Protein AF-A0A091K853-F1 (afdb_monomer)

Radius of gyration: 14.96 Å; Cα contacts (8 Å, |Δi|>4): 42; chains: 1; bounding box: 39×28×31 Å

Foldseek 3Di:
DVVVVVVVVVVVVVVPDLPLVVVVVVPPVDQDDDDQAQDWDQDPVRDIDSDSSRVSNVVD

Nearest PDB structures (foldseek):
  2sge-assembly1_I  TM=8.152E-01  e=3.147E-02  Meleagris gallopavo
  6kbr-assembly1_C  TM=8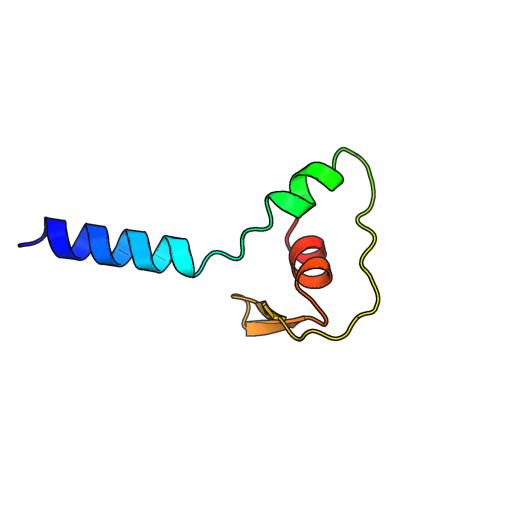.341E-01  e=6.242E-02  Homo sapiens
  6maa-assembly1_A  TM=8.337E-01  e=4.871E-01  Mus musculus

InterPro domains:
  IPR001239 Proteinase inhibitor I1, Kazal-type, metazoa [PR00290] (34-44)
  IPR001239 Proteinase inhibitor I1, Kazal-type, metazoa [PR00290] (45-56)
  IPR002350 Kazal domain [PF00050] (20-58)
  IPR002350 Kazal domain [PS00282] (34-56)
  IPR002350 Kazal domain [PS51465] (17-60)
  IPR002350 Kazal domain [SM00280] (19-60)
  IPR036058 Kazal domain superfamily [SSF100895] (17-59)
  IPR050159 Kazal-type Serine Protease Inhibitor [PTHR47499] (15-59)

Solvent-accessible surface area (backbone atoms only — not comparable to full-atom values): 3869 Å² total; per-residue (Å²): 125,67,64,66,54,52,53,54,52,53,52,53,52,61,72,70,53,81,79,44,64,74,58,57,68,64,40,78,90,42,86,85,85,63,79,94,56,86,47,79,28,81,43,95,86,77,46,79,25,55,18,64,57,57,42,41,64,73,78,107

Sequence (60 aa):
MKITGVFLLLSLAFLCLANCSEYKRLQRGRPIYCEKLYQPFCGSDGKTYNNKCTFCKAVL

Mean predicted aligned error: 8.56 Å

pLDDT: mean 82.64, std 10.82, range [57.53, 95.88]

Structure (mmCIF, N/CA/C/O backbone):
data_AF-A0A091K853-F1
#
_entry.id   AF-A0A091K853-F1
#
loop_
_atom_site.group_PDB
_atom_site.id
_atom_site.type_symbol
_atom_site.label_atom_id
_atom_site.label_alt_id
_atom_site.label_comp_id
_atom_site.label_asym_id
_atom_site.label_entity_id
_atom_site.label_seq_id
_atom_site.pdbx_PDB_ins_code
_atom_site.Cartn_x
_atom_site.Cartn_y
_atom_site.Cartn_z
_atom_site.occupancy
_atom_site.B_iso_or_equiv
_atom_site.auth_seq_id
_atom_site.auth_comp_id
_atom_site.auth_asym_id
_atom_site.auth_atom_id
_atom_site.pdbx_PDB_model_num
ATOM 1 N N . MET A 1 1 ? -30.274 21.956 12.577 1.00 57.53 1 MET A N 1
ATOM 2 C CA . MET A 1 1 ? -29.906 20.661 13.204 1.00 57.53 1 MET A CA 1
ATOM 3 C C . MET A 1 1 ? -29.659 19.513 12.212 1.00 57.53 1 MET A C 1
ATOM 5 O O . MET A 1 1 ? -29.029 18.548 12.606 1.00 57.53 1 MET A O 1
ATOM 9 N N . LYS A 1 2 ? -30.081 19.590 10.935 1.00 58.22 2 LYS A N 1
ATOM 10 C CA . LYS A 1 2 ? -29.748 18.568 9.912 1.00 58.22 2 LYS A CA 1
ATOM 11 C C . LYS A 1 2 ? -28.383 18.788 9.238 1.00 58.22 2 LYS A C 1
ATOM 13 O O . LYS A 1 2 ? -27.682 17.836 8.930 1.00 58.22 2 LYS A O 1
ATOM 18 N N . ILE A 1 3 ? -27.989 20.051 9.070 1.00 70.75 3 ILE A N 1
ATOM 19 C CA . ILE A 1 3 ? -26.758 20.454 8.372 1.00 70.75 3 ILE A CA 1
ATOM 20 C C . ILE A 1 3 ? -25.494 20.004 9.126 1.00 70.75 3 ILE A C 1
ATOM 22 O O . ILE A 1 3 ? -24.570 19.479 8.517 1.00 70.75 3 ILE A O 1
ATOM 26 N N . THR A 1 4 ? -25.480 20.114 10.457 1.00 72.69 4 THR A N 1
ATOM 27 C CA . THR A 1 4 ?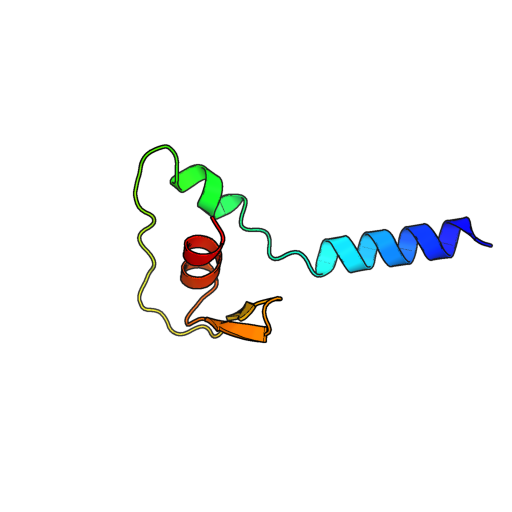 -24.359 19.674 11.306 1.00 72.69 4 THR A CA 1
ATOM 28 C C . THR A 1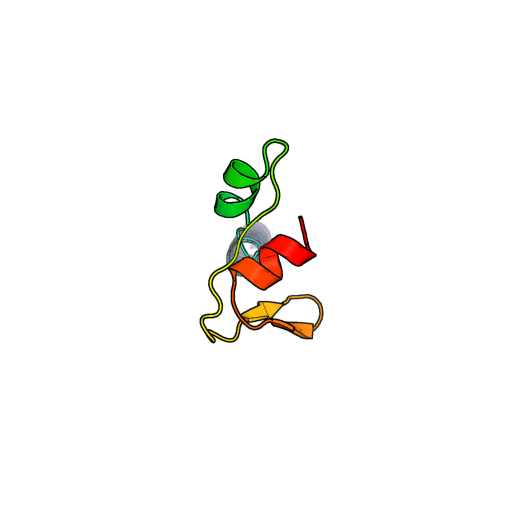 4 ? -24.090 18.170 11.206 1.00 72.69 4 THR A C 1
ATOM 30 O O . THR A 1 4 ? -22.933 17.769 11.175 1.00 72.69 4 THR A O 1
ATOM 33 N N . GLY A 1 5 ? -25.136 17.341 11.090 1.00 74.75 5 GLY A N 1
ATOM 34 C CA . GLY A 1 5 ? -24.995 15.892 10.899 1.00 74.75 5 GLY A CA 1
ATOM 35 C C . GLY A 1 5 ? -24.436 15.517 9.524 1.00 74.75 5 GLY A C 1
ATOM 36 O O . GLY A 1 5 ? -23.607 14.618 9.423 1.00 74.75 5 GLY A O 1
ATOM 37 N N . VAL A 1 6 ? -24.820 16.251 8.474 1.00 81.81 6 VAL A N 1
ATOM 38 C CA . VAL A 1 6 ? -24.280 16.055 7.116 1.00 81.81 6 VAL A CA 1
ATOM 39 C C . VAL A 1 6 ? -22.794 16.419 7.057 1.00 81.81 6 VAL A C 1
ATOM 41 O O . VAL A 1 6 ? -22.011 15.663 6.493 1.00 81.81 6 VAL A O 1
ATOM 44 N N . PHE A 1 7 ? -22.375 17.516 7.696 1.00 77.06 7 PHE A N 1
ATOM 45 C CA . PHE A 1 7 ? -20.956 17.887 7.770 1.00 77.06 7 PHE A CA 1
ATOM 46 C C . PHE A 1 7 ? -20.098 16.848 8.508 1.00 77.06 7 PHE A C 1
ATOM 48 O O . PHE A 1 7 ? -18.976 16.584 8.085 1.00 77.06 7 PHE A O 1
ATOM 55 N N . LEU A 1 8 ? -20.632 16.229 9.566 1.00 76.44 8 LEU A N 1
ATOM 56 C CA . LEU A 1 8 ? -19.952 15.178 10.333 1.00 76.44 8 LEU A CA 1
ATOM 57 C C . LEU A 1 8 ? -19.822 13.867 9.540 1.00 76.44 8 LEU A C 1
ATOM 59 O O . LEU A 1 8 ? -18.786 13.211 9.578 1.00 76.44 8 LEU A O 1
ATOM 63 N N . LEU A 1 9 ? -20.855 13.502 8.778 1.00 73.19 9 LEU A N 1
ATOM 64 C CA . LEU A 1 9 ? -20.821 12.336 7.890 1.00 73.19 9 LEU A CA 1
ATOM 65 C C . LEU A 1 9 ? -19.852 12.536 6.717 1.00 73.19 9 LEU A C 1
ATOM 67 O O . LEU A 1 9 ? -19.125 11.614 6.357 1.00 73.19 9 LEU A O 1
ATOM 71 N N . LEU A 1 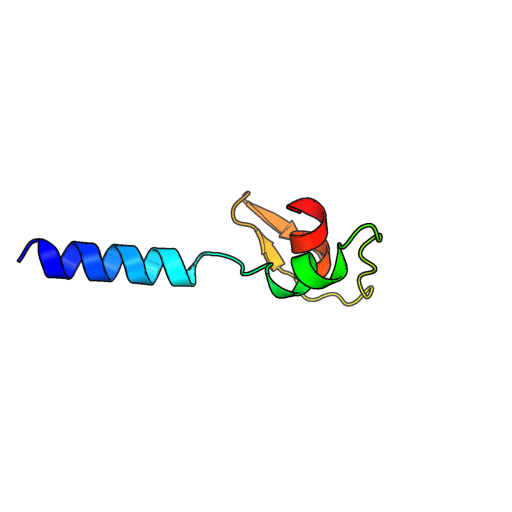10 ? -19.803 13.743 6.145 1.00 71.81 10 LEU A N 1
ATOM 72 C CA . LEU A 1 10 ? -18.881 14.078 5.058 1.00 71.81 10 LEU A CA 1
ATOM 73 C C . LEU A 1 10 ? -17.416 14.085 5.518 1.00 71.81 10 LEU A C 1
ATOM 75 O O . LEU A 1 10 ? -16.550 13.621 4.778 1.00 71.81 10 LEU A O 1
ATOM 79 N N . SER A 1 11 ? -17.125 14.561 6.732 1.00 72.69 11 SER A N 1
ATOM 80 C CA . SER A 1 11 ? -15.767 14.535 7.288 1.00 72.69 11 SER A CA 1
ATOM 81 C C . SER A 1 11 ? -15.305 13.118 7.647 1.00 72.69 11 SER A C 1
ATOM 83 O O . SER A 1 11 ? -14.169 12.757 7.340 1.00 72.69 11 SER A O 1
ATOM 85 N N . LEU A 1 12 ? -16.188 12.285 8.211 1.00 68.31 12 LEU A N 1
ATOM 86 C CA . LEU A 1 12 ? -15.925 10.863 8.471 1.00 68.31 12 LEU A CA 1
ATOM 87 C C . LEU A 1 12 ? -15.684 10.076 7.177 1.00 68.31 12 LEU A C 1
ATOM 89 O O . LEU A 1 12 ? -14.754 9.274 7.110 1.00 68.31 12 LEU A O 1
ATOM 93 N N . ALA A 1 13 ? -16.459 10.353 6.126 1.00 67.44 13 ALA A N 1
ATOM 94 C CA . ALA A 1 13 ? -16.218 9.772 4.810 1.00 67.44 13 ALA A CA 1
ATOM 95 C C . ALA A 1 13 ? -14.830 10.162 4.275 1.00 67.44 13 ALA A C 1
ATOM 97 O O . ALA A 1 13 ? -14.098 9.303 3.794 1.00 67.44 13 ALA A O 1
ATOM 98 N N . PHE A 1 14 ? -14.419 11.424 4.428 1.00 62.62 14 PHE A N 1
ATOM 99 C CA . PHE A 1 14 ? -13.104 11.895 3.980 1.00 62.62 14 PHE A CA 1
ATOM 100 C C . PHE A 1 14 ? -11.924 11.229 4.710 1.00 62.62 14 PHE A C 1
ATOM 102 O O . PHE A 1 14 ? -10.872 11.026 4.105 1.00 62.62 14 PHE A O 1
ATOM 109 N N . LEU A 1 15 ? -12.098 10.859 5.984 1.00 60.94 15 LEU A N 1
ATOM 110 C CA . LEU A 1 15 ? -11.081 10.176 6.796 1.00 60.94 15 LEU A CA 1
ATOM 111 C C . LEU A 1 15 ? -10.919 8.689 6.440 1.00 60.94 15 LEU A C 1
ATOM 113 O O . LEU A 1 15 ? -9.832 8.138 6.605 1.00 60.94 15 LEU A O 1
ATOM 117 N N . CYS A 1 16 ? -11.971 8.040 5.933 1.00 60.06 16 CYS A N 1
ATOM 118 C CA . CYS A 1 16 ? -11.948 6.619 5.575 1.00 60.06 16 CYS A CA 1
ATOM 119 C C . CYS A 1 16 ? -11.450 6.335 4.151 1.00 60.06 16 CYS A C 1
ATOM 121 O O . CYS A 1 16 ? -11.192 5.175 3.822 1.00 60.06 16 CYS A O 1
ATOM 123 N N . LEU A 1 17 ? -11.289 7.351 3.295 1.00 64.81 17 LEU A N 1
ATOM 124 C CA . LEU A 1 17 ? -10.689 7.139 1.982 1.00 64.81 17 LEU A CA 1
ATOM 125 C C . LEU A 1 17 ? -9.168 6.998 2.108 1.00 64.81 17 LEU A C 1
ATOM 127 O O . LEU A 1 17 ? -8.434 7.965 2.336 1.00 64.81 17 LEU A O 1
ATOM 131 N N . ALA A 1 18 ? -8.681 5.780 1.872 1.00 69.06 18 ALA A N 1
ATOM 132 C CA . ALA A 1 18 ? -7.282 5.531 1.570 1.00 69.06 18 ALA A CA 1
ATOM 133 C C . ALA A 1 18 ? -6.861 6.400 0.369 1.00 69.06 18 ALA A C 1
ATOM 135 O O . ALA A 1 18 ? -7.206 6.133 -0.782 1.00 69.06 18 ALA A O 1
ATOM 136 N N . ASN A 1 19 ? -6.126 7.480 0.635 1.00 80.12 19 ASN A N 1
ATOM 137 C CA . ASN A 1 19 ? -5.687 8.401 -0.405 1.00 80.12 19 ASN A CA 1
ATOM 138 C C . ASN A 1 19 ? -4.532 7.776 -1.206 1.00 80.12 19 ASN A C 1
ATOM 140 O O . ASN A 1 19 ? -3.369 7.836 -0.798 1.00 80.12 19 ASN A O 1
ATOM 144 N N . CYS A 1 20 ? -4.858 7.200 -2.366 1.00 87.69 20 CYS A N 1
ATOM 145 C CA . CYS A 1 20 ? -3.896 6.679 -3.346 1.00 87.69 20 CYS A CA 1
ATOM 146 C C . CYS A 1 20 ? -3.420 7.734 -4.366 1.00 87.69 20 CYS A C 1
ATOM 148 O O . CYS A 1 20 ? -2.751 7.400 -5.343 1.00 87.69 20 CYS A O 1
ATOM 150 N N . SER A 1 21 ? -3.741 9.017 -4.145 1.00 86.38 21 SER A N 1
ATOM 151 C CA . SER A 1 21 ? -3.368 10.133 -5.033 1.00 86.38 21 SER A CA 1
ATOM 152 C C . SER A 1 21 ? -1.855 10.217 -5.275 1.00 86.38 21 SER A C 1
ATOM 154 O O . SER A 1 21 ? -1.418 10.428 -6.405 1.00 86.38 21 SER A O 1
ATOM 156 N N . GLU A 1 22 ? -1.060 9.964 -4.233 1.00 83.19 22 GLU A N 1
ATOM 157 C 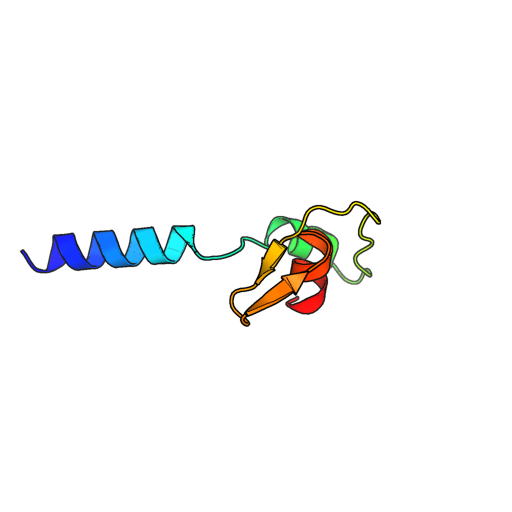CA . GLU A 1 22 ? 0.405 9.909 -4.293 1.00 83.19 22 GLU A CA 1
ATOM 158 C C . GLU A 1 22 ? 0.899 8.872 -5.320 1.00 83.19 22 GLU A C 1
ATOM 160 O O . GLU A 1 22 ? 1.702 9.188 -6.196 1.00 83.19 22 GLU A O 1
ATOM 165 N N . TYR A 1 23 ? 0.325 7.665 -5.300 1.00 84.50 23 TYR A N 1
ATOM 166 C CA . TYR A 1 23 ? 0.684 6.576 -6.214 1.00 84.50 23 TYR A CA 1
ATOM 167 C C . TYR A 1 23 ? 0.150 6.786 -7.637 1.00 84.50 23 TYR A C 1
ATOM 169 O O . TYR A 1 23 ? 0.820 6.436 -8.609 1.00 84.50 23 TYR A O 1
ATOM 177 N N . LYS A 1 24 ? -1.008 7.442 -7.791 1.00 84.12 24 LYS A N 1
ATOM 178 C CA . LYS A 1 24 ? -1.572 7.798 -9.105 1.00 84.12 24 LYS A CA 1
ATOM 179 C C . LYS A 1 24 ? -0.648 8.722 -9.905 1.00 84.12 24 LYS A C 1
ATOM 181 O O . LYS A 1 24 ? -0.600 8.640 -11.131 1.00 84.12 24 LYS A O 1
ATOM 186 N N . ARG A 1 25 ? 0.118 9.594 -9.235 1.00 82.44 25 ARG A N 1
ATOM 187 C CA . ARG A 1 25 ? 1.116 10.455 -9.899 1.00 82.44 25 ARG A CA 1
ATOM 188 C C . ARG A 1 25 ? 2.281 9.654 -10.484 1.00 82.44 25 ARG A C 1
ATOM 190 O O . ARG A 1 25 ? 2.803 10.048 -11.526 1.00 82.44 25 ARG A O 1
ATOM 197 N N . LEU A 1 26 ? 2.642 8.534 -9.858 1.00 78.88 26 LEU A N 1
ATOM 198 C CA . LEU A 1 26 ? 3.712 7.638 -10.312 1.00 78.88 26 LEU A CA 1
ATOM 199 C C . LEU A 1 26 ? 3.276 6.774 -11.507 1.00 78.88 26 LEU A C 1
ATOM 201 O O . LEU A 1 26 ? 4.092 6.444 -12.363 1.00 78.88 26 LEU A O 1
ATOM 205 N N . GLN A 1 27 ? 1.982 6.465 -11.602 1.00 78.50 27 GLN A N 1
ATOM 206 C CA . GLN A 1 27 ? 1.404 5.564 -12.601 1.00 78.50 27 GLN A CA 1
ATOM 207 C C . GLN A 1 27 ? 1.309 6.109 -14.034 1.00 78.50 27 GLN A C 1
ATOM 209 O O . GLN A 1 27 ? 0.744 5.414 -14.871 1.00 78.50 27 GLN A O 1
ATOM 214 N N . ARG A 1 28 ? 1.814 7.316 -14.352 1.00 78.12 28 ARG A N 1
ATOM 215 C CA . ARG A 1 28 ? 1.753 7.947 -15.697 1.00 78.12 28 ARG A CA 1
ATOM 216 C C . ARG A 1 28 ? 2.414 7.083 -16.797 1.00 78.12 28 ARG A C 1
ATOM 218 O O . ARG A 1 28 ? 3.512 7.381 -17.257 1.00 78.12 28 ARG A O 1
ATOM 225 N N . GLY A 1 29 ? 1.744 6.007 -17.209 1.00 74.44 29 GLY A N 1
ATOM 226 C CA . GLY A 1 29 ? 2.212 5.006 -18.168 1.00 74.44 29 GLY A CA 1
ATOM 227 C C . GLY A 1 29 ? 3.296 4.057 -17.646 1.00 74.44 29 GLY A C 1
ATOM 228 O O . GLY A 1 29 ? 3.955 3.410 -18.455 1.00 74.44 29 GLY A O 1
ATOM 229 N N . ARG A 1 30 ? 3.534 3.985 -16.328 1.00 81.00 30 ARG A N 1
ATOM 230 C CA . ARG A 1 30 ? 4.607 3.163 -15.743 1.00 81.00 30 ARG A CA 1
ATOM 231 C C . ARG A 1 30 ? 4.081 2.228 -14.653 1.00 81.00 30 ARG A C 1
ATOM 233 O O . ARG A 1 30 ? 3.185 2.619 -13.903 1.00 81.00 30 ARG A O 1
ATOM 240 N N . PRO A 1 31 ? 4.644 1.012 -14.532 1.00 81.56 31 PRO A N 1
ATOM 241 C CA . PRO A 1 31 ? 4.283 0.096 -13.459 1.00 81.56 31 PRO A CA 1
ATOM 242 C C . PRO A 1 31 ? 4.689 0.666 -12.093 1.00 81.56 31 PRO A C 1
ATOM 244 O O . PRO A 1 31 ? 5.786 1.199 -11.930 1.00 81.56 31 PRO A O 1
ATOM 247 N N . ILE A 1 32 ? 3.816 0.515 -11.092 1.00 86.44 32 ILE A N 1
ATOM 248 C CA . ILE A 1 32 ? 4.147 0.837 -9.697 1.00 86.44 32 ILE A CA 1
ATOM 249 C C . ILE A 1 32 ? 5.052 -0.264 -9.142 1.00 86.44 32 ILE A C 1
ATOM 251 O O . ILE A 1 32 ? 4.666 -1.443 -9.084 1.00 86.44 32 ILE A O 1
ATOM 255 N N . TYR A 1 33 ? 6.232 0.141 -8.683 1.00 89.31 33 TYR A N 1
ATOM 256 C CA . TYR A 1 33 ? 7.116 -0.684 -7.872 1.00 89.31 33 TYR A CA 1
ATOM 257 C C . TYR A 1 33 ? 6.869 -0.373 -6.398 1.00 89.31 33 TYR A C 1
ATOM 259 O O . TYR A 1 33 ? 6.915 0.783 -5.988 1.00 89.31 33 TYR A O 1
ATOM 267 N N . CYS A 1 34 ? 6.581 -1.412 -5.618 1.00 91.06 34 CYS A N 1
ATOM 268 C CA . CYS A 1 34 ? 6.379 -1.306 -4.180 1.00 91.06 34 CYS A CA 1
ATOM 269 C C . CYS A 1 34 ? 7.532 -1.987 -3.461 1.00 91.06 34 CYS A C 1
ATOM 271 O O . CYS A 1 34 ? 7.951 -3.079 -3.852 1.00 91.06 34 CYS A O 1
ATOM 273 N N . GLU A 1 35 ? 8.004 -1.362 -2.389 1.00 92.38 35 GLU A N 1
ATOM 274 C CA . GLU A 1 35 ? 8.939 -2.001 -1.478 1.00 92.38 35 GLU A CA 1
ATOM 275 C C . GLU A 1 35 ? 8.292 -3.238 -0.840 1.00 92.38 35 GLU A C 1
ATOM 277 O O . GLU A 1 35 ? 7.085 -3.272 -0.574 1.00 92.38 35 GLU A O 1
ATOM 282 N N . LYS A 1 36 ? 9.103 -4.268 -0.583 1.00 93.44 36 LYS A N 1
ATOM 283 C CA . LYS A 1 36 ? 8.675 -5.501 0.094 1.00 93.44 36 LYS A CA 1
ATOM 284 C C . LYS A 1 36 ? 8.693 -5.344 1.619 1.00 93.44 36 LYS A C 1
ATOM 286 O O . LYS A 1 36 ? 9.076 -6.263 2.335 1.00 93.44 36 LYS A O 1
ATOM 291 N N . LEU A 1 37 ? 8.292 -4.173 2.105 1.00 95.25 37 LEU A N 1
ATOM 292 C CA . LEU A 1 37 ? 8.166 -3.887 3.526 1.00 95.25 37 LEU A CA 1
ATOM 293 C C . LEU A 1 37 ? 6.793 -4.352 4.020 1.00 95.25 37 LEU A C 1
ATOM 295 O O . LEU A 1 37 ? 5.771 -4.040 3.401 1.00 95.25 37 LEU A O 1
ATOM 299 N N . TYR A 1 38 ? 6.769 -5.084 5.132 1.00 95.44 38 TYR A N 1
ATOM 300 C CA . TYR A 1 38 ? 5.527 -5.514 5.765 1.00 95.44 38 TYR A CA 1
ATOM 301 C C . TYR A 1 38 ? 5.014 -4.434 6.727 1.00 95.44 38 TYR A C 1
ATOM 303 O O . TYR A 1 38 ? 5.553 -4.233 7.812 1.00 95.44 38 TYR A O 1
ATOM 311 N N . GLN A 1 39 ? 3.971 -3.731 6.299 1.00 95.50 39 GLN A N 1
ATOM 312 C CA . GLN A 1 39 ? 3.227 -2.707 7.03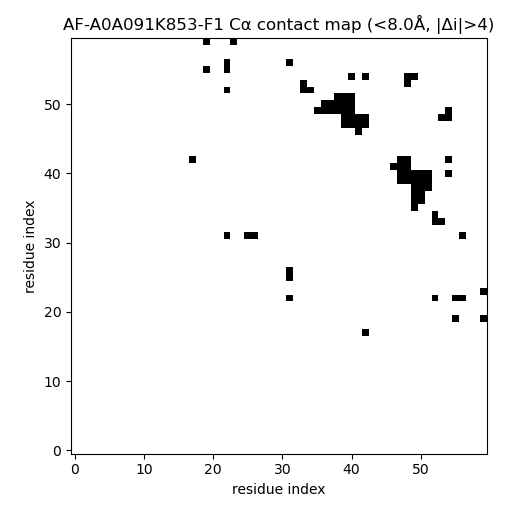1 1.00 95.50 39 GLN A CA 1
ATOM 313 C C . GLN A 1 39 ? 1.732 -2.922 6.757 1.00 95.50 39 GLN A C 1
ATOM 315 O O . GLN A 1 39 ? 1.179 -2.264 5.873 1.00 95.50 39 GLN A O 1
ATOM 320 N N . PRO A 1 40 ? 1.082 -3.875 7.447 1.00 95.06 40 PRO A N 1
ATOM 321 C CA . PRO A 1 40 ? -0.230 -4.376 7.061 1.00 95.06 40 PRO A CA 1
ATOM 322 C C . PRO A 1 40 ? -1.249 -3.244 6.913 1.00 95.06 40 PRO A C 1
ATOM 324 O O . PRO A 1 40 ? -1.431 -2.421 7.810 1.00 95.06 40 PRO A O 1
ATOM 327 N N . PHE A 1 41 ? -1.910 -3.210 5.760 1.00 92.56 41 PHE A N 1
ATOM 328 C CA . PHE A 1 41 ? -2.886 -2.191 5.402 1.00 92.56 41 PHE A CA 1
ATOM 329 C C . PHE A 1 41 ? -4.257 -2.837 5.214 1.00 92.56 41 PHE A C 1
ATOM 331 O O . PHE A 1 41 ? -4.412 -3.734 4.384 1.00 92.56 41 PHE A O 1
ATOM 338 N N . CYS A 1 42 ? -5.248 -2.397 5.987 1.00 92.50 42 CYS A N 1
ATOM 339 C CA . CYS A 1 42 ? -6.618 -2.885 5.865 1.00 92.50 42 CYS A CA 1
ATOM 340 C C . CYS A 1 42 ? -7.338 -2.120 4.748 1.00 92.50 42 CYS A C 1
ATOM 342 O O . CYS A 1 42 ? -7.501 -0.901 4.832 1.00 92.50 42 CYS A O 1
ATOM 344 N N . GLY A 1 43 ? -7.729 -2.826 3.690 1.00 88.50 43 GLY A N 1
ATOM 345 C CA . GLY A 1 43 ? -8.517 -2.273 2.599 1.00 88.50 43 GLY A CA 1
ATOM 346 C C . GLY A 1 43 ? -10.000 -2.191 2.956 1.00 88.50 43 GLY A C 1
ATOM 347 O O . GLY A 1 43 ? -10.526 -2.986 3.735 1.00 88.50 43 GLY A O 1
ATOM 348 N N . SER A 1 44 ? -10.707 -1.242 2.344 1.00 85.50 44 SER A N 1
ATOM 349 C CA . SER A 1 44 ? -12.169 -1.124 2.475 1.00 85.50 44 SER A CA 1
ATOM 350 C C . SER A 1 44 ? -12.929 -2.302 1.845 1.00 85.50 44 SER A C 1
ATOM 352 O O . SER A 1 44 ? -14.123 -2.452 2.072 1.00 85.50 44 SER A O 1
ATOM 354 N N . ASP A 1 45 ? -12.237 -3.142 1.072 1.00 88.62 45 ASP A N 1
ATOM 355 C CA . ASP A 1 45 ? -12.710 -4.414 0.520 1.00 88.62 45 ASP A CA 1
ATOM 356 C C . ASP A 1 45 ? -12.623 -5.581 1.524 1.00 88.62 45 ASP A C 1
ATOM 358 O O . ASP A 1 45 ? -12.896 -6.727 1.167 1.00 88.62 45 ASP A O 1
ATOM 362 N N . GLY A 1 46 ? -12.217 -5.309 2.770 1.00 91.00 46 GLY A N 1
ATOM 363 C CA . GLY A 1 46 ? -12.075 -6.309 3.828 1.00 91.00 46 GLY A CA 1
ATOM 364 C C . GLY A 1 46 ? -10.820 -7.177 3.706 1.00 91.00 46 GLY A C 1
ATOM 365 O O . GLY A 1 46 ? -10.672 -8.131 4.467 1.00 91.00 46 GLY A O 1
ATOM 366 N N . LYS A 1 47 ? -9.909 -6.872 2.771 1.00 93.81 47 LYS A N 1
ATOM 367 C CA . LYS A 1 47 ? -8.641 -7.595 2.610 1.00 93.81 47 LYS A CA 1
ATOM 368 C C . LYS A 1 47 ? -7.495 -6.861 3.293 1.00 93.81 47 LYS A C 1
ATOM 370 O O . LYS A 1 47 ? -7.442 -5.634 3.329 1.00 93.81 47 LYS A O 1
ATOM 375 N N . THR A 1 48 ? -6.530 -7.623 3.796 1.00 94.56 48 THR A N 1
ATOM 376 C CA . THR A 1 48 ? -5.264 -7.077 4.291 1.00 94.56 48 THR A CA 1
ATOM 377 C C . THR A 1 48 ? -4.208 -7.138 3.195 1.00 94.56 48 THR A C 1
ATOM 379 O O . THR A 1 48 ? -3.993 -8.178 2.577 1.00 94.56 48 THR A O 1
ATOM 382 N N . TYR A 1 49 ? -3.532 -6.019 2.974 1.00 93.75 49 TYR A N 1
ATOM 383 C CA . TYR A 1 49 ? -2.446 -5.867 2.016 1.00 93.75 49 TYR A CA 1
ATOM 384 C C . TYR A 1 49 ? -1.124 -5.728 2.766 1.00 93.75 49 TYR A C 1
ATOM 386 O O . TYR A 1 49 ? -1.092 -5.184 3.868 1.00 93.75 49 TYR A O 1
ATOM 394 N N . ASN A 1 50 ? -0.021 -6.177 2.163 1.00 95.88 50 ASN A N 1
ATOM 395 C CA . ASN A 1 50 ? 1.299 -6.123 2.801 1.00 95.88 50 ASN A CA 1
ATOM 396 C C . ASN A 1 50 ? 1.707 -4.698 3.179 1.00 95.88 50 ASN A C 1
ATOM 398 O O . ASN A 1 50 ? 2.365 -4.517 4.194 1.00 95.88 50 ASN A O 1
ATOM 402 N N . ASN A 1 51 ? 1.345 -3.712 2.355 1.00 93.44 51 ASN A N 1
ATOM 403 C CA . ASN A 1 51 ? 1.513 -2.289 2.632 1.00 93.44 51 ASN A CA 1
ATOM 404 C C . ASN A 1 51 ? 0.582 -1.408 1.788 1.00 93.44 51 ASN A C 1
ATOM 406 O O . ASN A 1 51 ? -0.038 -1.863 0.820 1.00 93.44 51 ASN A O 1
ATOM 410 N N . LYS A 1 52 ? 0.523 -0.114 2.131 1.00 92.12 52 LYS A N 1
ATOM 411 C CA . LYS A 1 52 ? -0.283 0.895 1.424 1.00 92.12 52 LYS A CA 1
ATOM 412 C C . LYS A 1 52 ? 0.011 0.940 -0.081 1.00 92.12 52 LYS A C 1
ATOM 414 O O . LYS A 1 52 ? -0.918 1.082 -0.869 1.00 92.12 52 LYS A O 1
ATOM 419 N N . CYS A 1 53 ? 1.270 0.770 -0.495 1.00 92.44 53 CYS A N 1
ATOM 420 C CA . CYS A 1 53 ? 1.627 0.738 -1.915 1.00 92.44 53 CYS A CA 1
ATOM 421 C C . CYS A 1 53 ? 0.988 -0.459 -2.624 1.00 92.44 53 CYS A C 1
ATOM 423 O O . CYS A 1 53 ? 0.379 -0.290 -3.677 1.00 92.44 53 CYS A O 1
ATOM 425 N N . THR A 1 54 ? 1.072 -1.661 -2.041 1.00 93.31 54 THR A N 1
ATOM 426 C CA . THR A 1 54 ? 0.456 -2.865 -2.624 1.00 93.31 54 THR A CA 1
ATOM 427 C C . THR A 1 54 ? -1.065 -2.769 -2.701 1.00 93.31 54 THR A C 1
ATOM 429 O O . THR A 1 54 ? -1.635 -3.210 -3.695 1.00 93.31 54 THR A O 1
ATOM 432 N N . PHE A 1 55 ? -1.707 -2.129 -1.718 1.00 93.06 55 PHE A N 1
ATOM 433 C CA . PHE A 1 55 ? -3.126 -1.783 -1.788 1.00 93.06 55 PHE A CA 1
ATOM 434 C C . PHE A 1 55 ? -3.406 -0.817 -2.942 1.00 93.06 55 PHE A C 1
ATOM 436 O O . PHE A 1 55 ? -4.185 -1.137 -3.835 1.00 93.06 55 PHE A O 1
ATOM 443 N N . CYS A 1 56 ? -2.721 0.332 -2.983 1.00 90.69 56 CYS A N 1
ATOM 444 C CA . CYS A 1 56 ? -2.935 1.342 -4.019 1.00 90.69 56 CYS A CA 1
ATOM 445 C C . CYS A 1 56 ? -2.631 0.824 -5.428 1.00 90.69 56 CYS A C 1
ATOM 447 O O . CYS A 1 56 ? -3.297 1.224 -6.369 1.00 90.69 56 CYS A O 1
ATOM 449 N N . LYS A 1 57 ? -1.681 -0.101 -5.582 1.00 90.50 57 LYS A N 1
ATOM 450 C CA . LYS A 1 57 ? -1.409 -0.792 -6.847 1.00 90.50 57 LYS A CA 1
ATOM 451 C C . LYS A 1 57 ? -2.533 -1.744 -7.270 1.00 90.50 57 LYS A C 1
ATOM 453 O O . LYS A 1 57 ? -2.685 -1.978 -8.459 1.00 90.50 57 LYS A O 1
ATOM 458 N N . ALA A 1 58 ? -3.267 -2.327 -6.325 1.00 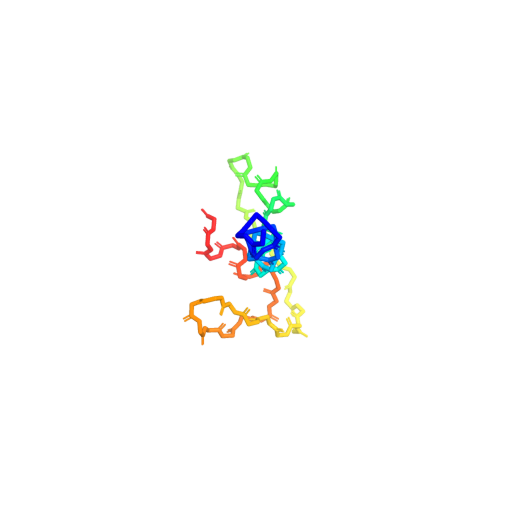89.94 58 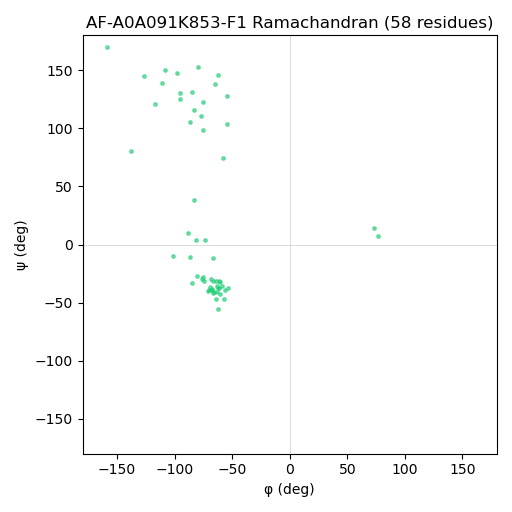ALA A N 1
ATOM 459 C CA . ALA A 1 58 ? -4.372 -3.235 -6.623 1.00 89.94 58 ALA A CA 1
ATOM 460 C C . ALA A 1 58 ? -5.669 -2.495 -6.996 1.00 89.94 58 ALA A C 1
ATOM 462 O O . ALA A 1 58 ? -6.487 -3.053 -7.721 1.00 89.94 58 ALA A O 1
ATOM 463 N N . 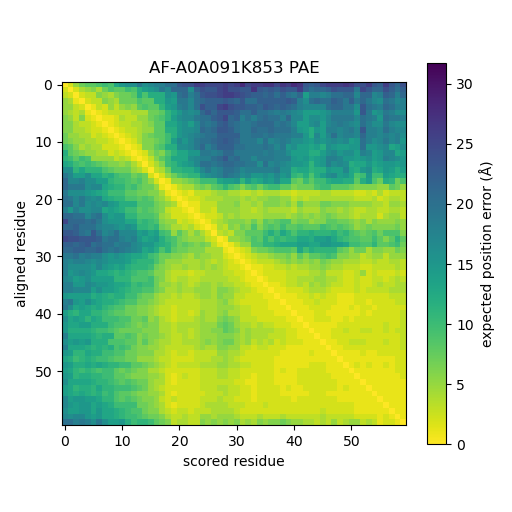VAL A 1 59 ? -5.857 -1.263 -6.503 1.00 87.00 59 VAL A N 1
ATOM 464 C CA . VAL A 1 59 ? -7.078 -0.460 -6.727 1.00 87.00 59 VAL A CA 1
ATOM 465 C C . VAL A 1 59 ? -6.942 0.635 -7.797 1.00 87.00 59 VAL A C 1
ATOM 467 O O . VAL A 1 59 ? -7.952 1.246 -8.144 1.00 87.00 59 VAL A O 1
ATOM 470 N N . LEU A 1 60 ? -5.724 0.915 -8.284 1.00 84.12 60 LEU A N 1
ATOM 471 C CA . LEU A 1 60 ? -5.431 1.865 -9.371 1.00 84.12 60 LEU A CA 1
ATOM 472 C C . LEU A 1 60 ? -5.146 1.137 -10.687 1.00 84.12 60 LEU A C 1
ATOM 474 O O . LEU A 1 60 ? -5.833 1.448 -11.680 1.00 84.12 60 LEU A O 1
#

Organism: Colius striatus (NCBI:txid57412)

Secondary structure (DSSP, 8-state):
--HHHHHHHHHHHHHHS---HHHHHHTSSSPPP-------EE-TTS-EESSHHHHHHHH-